Protein AF-A0ABD5LRW8-F1 (afdb_monomer)

Mean predicted aligned error: 9.22 Å

Structure (mmCIF, N/CA/C/O backbone):
data_AF-A0ABD5LRW8-F1
#
_entry.id   AF-A0ABD5LRW8-F1
#
loop_
_atom_site.group_PDB
_atom_site.id
_atom_site.type_symbol
_atom_site.label_atom_id
_atom_site.label_alt_id
_atom_site.label_comp_id
_atom_site.label_asym_id
_atom_site.label_entity_id
_atom_site.label_seq_id
_atom_site.pdbx_PDB_ins_code
_atom_site.Cartn_x
_atom_site.Cartn_y
_atom_site.Cartn_z
_atom_site.occupancy
_atom_site.B_iso_or_equiv
_atom_site.auth_seq_id
_atom_site.auth_comp_id
_atom_site.auth_asym_id
_atom_site.auth_atom_id
_atom_site.pdbx_PDB_model_num
ATOM 1 N N . MET A 1 1 ? -17.345 10.541 27.794 1.00 50.41 1 MET A N 1
ATOM 2 C CA . MET A 1 1 ? -17.229 9.800 26.520 1.00 50.41 1 MET A CA 1
ATOM 3 C C . MET A 1 1 ? -16.610 8.455 26.843 1.00 50.41 1 MET A C 1
ATOM 5 O O . MET A 1 1 ? -15.686 8.443 27.643 1.00 50.41 1 MET A O 1
ATOM 9 N N . HIS A 1 2 ? -17.136 7.352 26.311 1.00 58.62 2 HIS A N 1
ATOM 10 C CA . HIS A 1 2 ? -16.422 6.074 26.355 1.00 58.62 2 HIS A CA 1
ATOM 11 C C . HIS A 1 2 ? -15.500 6.040 25.140 1.00 58.62 2 HIS A C 1
ATOM 13 O O . HIS A 1 2 ? -15.990 6.087 24.015 1.00 58.62 2 HIS A O 1
ATOM 19 N N . GLN A 1 3 ? -14.193 6.032 25.383 1.00 75.50 3 GLN A N 1
ATOM 20 C CA . GLN A 1 3 ? -13.195 5.827 24.342 1.00 75.50 3 GLN A CA 1
ATOM 21 C C . GLN A 1 3 ? -13.248 4.350 23.951 1.00 75.50 3 GLN A C 1
ATOM 23 O O . GLN A 1 3 ? -13.091 3.479 24.810 1.00 75.50 3 GLN A O 1
ATOM 28 N N . LYS A 1 4 ? -13.562 4.063 22.685 1.00 82.38 4 LYS A N 1
ATOM 29 C CA . LYS A 1 4 ? -13.498 2.693 22.173 1.00 82.38 4 LYS A CA 1
ATOM 30 C C . LYS A 1 4 ? -12.027 2.369 21.925 1.00 82.38 4 LYS A C 1
ATOM 32 O O . LYS A 1 4 ? -11.347 3.133 21.251 1.00 82.38 4 LYS A O 1
ATOM 37 N N . ILE A 1 5 ? -11.561 1.250 22.468 1.00 86.06 5 ILE A N 1
ATOM 38 C CA . ILE A 1 5 ? -10.240 0.700 22.156 1.00 86.06 5 ILE A CA 1
ATOM 39 C C . ILE A 1 5 ? -10.443 -0.248 20.981 1.00 86.06 5 ILE A C 1
ATOM 41 O O . ILE A 1 5 ? -11.171 -1.236 21.104 1.00 86.06 5 ILE A O 1
ATOM 45 N N . PHE A 1 6 ? -9.879 0.109 19.834 1.00 89.25 6 PHE A N 1
ATOM 46 C CA . PHE A 1 6 ? -9.928 -0.712 18.633 1.00 89.25 6 PHE A CA 1
ATOM 47 C C . PHE A 1 6 ? -8.799 -1.737 18.628 1.00 89.25 6 PHE A C 1
ATOM 49 O O . PHE A 1 6 ? -7.743 -1.527 19.214 1.00 89.25 6 PHE A O 1
ATOM 56 N N . THR A 1 7 ? -9.029 -2.846 17.937 1.00 90.12 7 THR A N 1
ATOM 57 C CA . THR A 1 7 ? -8.029 -3.896 17.722 1.00 90.12 7 THR A CA 1
ATOM 58 C C . THR A 1 7 ? -8.053 -4.355 16.266 1.00 90.12 7 THR A C 1
ATOM 60 O O . THR A 1 7 ? -8.912 -3.939 15.489 1.00 90.12 7 THR A O 1
ATOM 63 N N . GLU A 1 8 ? -7.154 -5.268 15.893 1.00 89.44 8 GLU A N 1
ATOM 64 C CA . GLU A 1 8 ? -7.174 -5.939 14.584 1.00 89.44 8 GLU A CA 1
ATOM 65 C C . GLU A 1 8 ? -8.559 -6.521 14.234 1.00 89.44 8 GLU A C 1
ATOM 67 O O . GLU A 1 8 ? -8.989 -6.462 13.085 1.00 89.44 8 GLU A O 1
ATOM 72 N N . ALA A 1 9 ? -9.311 -7.008 15.228 1.00 89.75 9 ALA A N 1
ATOM 73 C CA . ALA A 1 9 ? -10.648 -7.567 15.026 1.00 89.75 9 ALA A CA 1
ATOM 74 C C . ALA A 1 9 ? -11.703 -6.535 14.580 1.00 89.75 9 ALA A C 1
ATOM 76 O O . ALA A 1 9 ? -12.789 -6.920 14.146 1.00 89.75 9 ALA A O 1
ATOM 77 N N . ASP A 1 10 ? -11.417 -5.236 14.686 1.00 90.75 10 ASP A N 1
ATOM 78 C CA . ASP A 1 10 ? -12.282 -4.153 14.209 1.00 90.75 10 ASP A CA 1
ATOM 79 C C . ASP A 1 10 ? -11.931 -3.701 12.779 1.00 9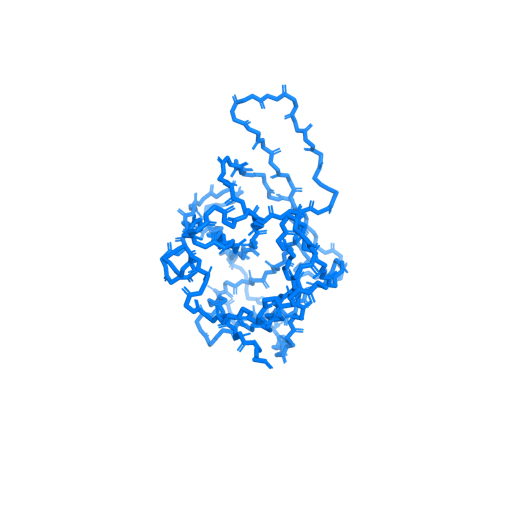0.75 10 ASP A C 1
ATOM 81 O O . ASP A 1 10 ? -12.613 -2.838 12.224 1.00 90.75 10 ASP A O 1
ATOM 85 N N . VAL A 1 11 ? -10.895 -4.273 12.161 1.00 90.94 11 VAL A N 1
ATOM 86 C CA . VAL A 1 11 ? -10.392 -3.900 10.830 1.00 90.94 11 VAL A CA 1
ATOM 87 C C . VAL A 1 11 ? -10.856 -4.903 9.777 1.00 90.94 11 VAL A C 1
ATOM 89 O O . VAL A 1 11 ? -11.052 -6.087 10.054 1.00 90.94 11 VAL A O 1
ATOM 92 N N . ASP A 1 12 ? -11.080 -4.423 8.555 1.00 91.56 12 ASP A N 1
ATOM 93 C CA . ASP A 1 12 ? -11.305 -5.288 7.399 1.00 91.56 12 ASP A CA 1
ATOM 94 C C . ASP A 1 12 ? -9.964 -5.869 6.931 1.00 91.56 12 ASP A C 1
ATOM 96 O O . ASP A 1 12 ? -9.169 -5.194 6.279 1.00 91.56 12 ASP A O 1
ATOM 100 N N . ILE A 1 13 ? -9.678 -7.105 7.338 1.00 90.75 13 ILE A N 1
ATOM 101 C CA . ILE A 1 13 ? -8.384 -7.758 7.091 1.00 90.75 13 ILE A CA 1
ATOM 102 C C . ILE A 1 13 ? -8.293 -8.348 5.680 1.00 90.75 13 ILE A C 1
ATOM 104 O O . ILE A 1 13 ? -7.192 -8.502 5.148 1.00 90.75 13 ILE A O 1
ATOM 108 N N . GLU A 1 14 ? -9.426 -8.666 5.048 1.00 90.75 14 GLU A N 1
ATOM 109 C CA . GLU A 1 14 ? -9.446 -9.349 3.750 1.00 90.75 14 GLU A CA 1
ATOM 110 C C . GLU A 1 14 ? -8.697 -8.555 2.662 1.00 90.75 14 GLU A C 1
ATOM 112 O O . GLU A 1 14 ? -7.762 -9.122 2.087 1.00 90.75 14 GLU A O 1
ATOM 117 N N . PRO A 1 15 ? -8.928 -7.238 2.485 1.00 88.31 15 PRO A N 1
ATOM 118 C CA . PRO A 1 15 ? -8.211 -6.436 1.492 1.00 88.31 15 PRO A CA 1
ATOM 119 C C . PRO A 1 15 ? -6.729 -6.196 1.824 1.00 88.31 15 PRO A C 1
ATOM 121 O O . PRO A 1 15 ? -5.983 -5.671 0.993 1.00 88.31 15 PRO A O 1
ATOM 124 N N . LEU A 1 16 ? -6.291 -6.532 3.043 1.00 89.69 16 LEU A N 1
ATOM 125 C CA . LEU A 1 16 ? -4.892 -6.442 3.468 1.00 89.69 16 LEU A CA 1
ATOM 126 C C . LEU A 1 16 ? -4.136 -7.750 3.197 1.00 89.69 16 LEU A C 1
ATOM 128 O O . LEU A 1 16 ? -2.948 -7.727 2.873 1.00 89.69 16 LEU A O 1
ATOM 132 N N . VAL A 1 17 ? -4.821 -8.891 3.317 1.00 89.62 17 VAL A N 1
ATOM 133 C CA . VAL A 1 17 ? -4.258 -10.229 3.069 1.00 89.62 17 VAL A CA 1
ATOM 134 C C . VAL A 1 17 ? -4.338 -10.604 1.588 1.00 89.62 17 VAL A C 1
ATOM 136 O O . VAL A 1 17 ? -3.386 -11.176 1.050 1.00 89.62 17 VAL A O 1
ATOM 139 N N . ASN A 1 18 ? -5.433 -10.231 0.923 1.00 90.25 18 ASN A N 1
ATOM 140 C CA . ASN A 1 18 ? -5.687 -10.444 -0.499 1.00 90.25 18 ASN A CA 1
ATOM 141 C C . ASN A 1 18 ? -5.816 -9.090 -1.217 1.00 90.25 18 ASN A C 1
ATOM 143 O O . ASN A 1 18 ? -6.903 -8.714 -1.658 1.00 90.25 18 ASN A O 1
ATOM 147 N N . PRO A 1 19 ? -4.720 -8.323 -1.335 1.00 90.38 19 PRO A N 1
ATOM 148 C CA . PRO A 1 19 ? -4.782 -7.014 -1.960 1.00 90.38 19 PRO A CA 1
ATOM 149 C C . PRO A 1 19 ? -5.155 -7.121 -3.438 1.00 90.38 19 PRO A C 1
ATOM 151 O O . PRO A 1 19 ? -4.874 -8.116 -4.116 1.00 90.38 19 PRO A O 1
ATOM 154 N N . ARG A 1 20 ? -5.722 -6.043 -3.971 1.00 90.06 20 ARG A N 1
ATOM 155 C CA . ARG A 1 20 ? -6.041 -5.942 -5.392 1.00 90.06 20 ARG A CA 1
ATOM 156 C C . ARG A 1 20 ? -4.757 -5.782 -6.202 1.00 90.06 20 ARG A C 1
ATOM 158 O O . ARG A 1 20 ? -3.944 -4.907 -5.916 1.00 90.06 20 ARG A O 1
ATOM 165 N N . ILE A 1 21 ? -4.598 -6.607 -7.234 1.00 88.62 21 ILE A N 1
ATOM 166 C CA . ILE A 1 21 ? -3.408 -6.632 -8.090 1.00 88.62 21 ILE A CA 1
ATOM 167 C C . ILE A 1 21 ? -3.793 -6.202 -9.503 1.00 88.62 21 ILE A C 1
ATOM 169 O O . ILE A 1 21 ? -4.661 -6.807 -10.129 1.00 88.62 21 ILE A O 1
ATOM 173 N N . GLU A 1 22 ? -3.111 -5.186 -10.017 1.00 88.44 22 GLU A N 1
ATOM 174 C CA . GLU A 1 22 ? -3.224 -4.710 -11.393 1.00 88.44 22 GLU A CA 1
ATOM 175 C C . GLU A 1 22 ? -1.880 -4.902 -12.091 1.00 88.44 22 GLU A C 1
ATOM 177 O O . GLU A 1 22 ? -0.833 -4.575 -11.537 1.00 88.44 22 GLU A O 1
ATOM 182 N N . LYS A 1 23 ? -1.904 -5.490 -13.287 1.00 85.69 23 LYS A N 1
ATOM 183 C CA . LYS A 1 23 ? -0.707 -5.784 -14.084 1.00 85.69 23 LYS A CA 1
ATOM 184 C C . LYS A 1 23 ? -0.630 -4.849 -15.279 1.00 85.69 23 LYS A C 1
ATOM 186 O O . LYS A 1 23 ? -1.665 -4.364 -15.729 1.00 85.69 23 LYS A O 1
ATOM 191 N N . ASP A 1 24 ? 0.582 -4.651 -15.787 1.00 78.19 24 ASP A N 1
ATOM 192 C CA . ASP A 1 24 ? 0.871 -3.867 -16.988 1.00 78.19 24 ASP A CA 1
ATOM 193 C C . ASP A 1 24 ? 0.312 -2.432 -16.900 1.00 78.19 24 ASP A C 1
ATOM 195 O O . ASP A 1 24 ? -0.233 -1.901 -17.865 1.00 78.19 24 ASP A O 1
ATOM 199 N N . VAL A 1 25 ? 0.393 -1.822 -15.707 1.00 74.75 25 VAL A N 1
ATOM 200 C CA . VAL A 1 25 ? -0.284 -0.545 -15.408 1.00 74.75 25 VAL A CA 1
ATOM 201 C C . VAL A 1 25 ? 0.351 0.640 -16.134 1.00 74.75 25 VAL A C 1
ATOM 203 O O . VAL A 1 25 ? -0.378 1.499 -16.617 1.00 74.75 25 VAL A O 1
ATOM 206 N N . GLU A 1 26 ? 1.682 0.681 -16.228 1.00 74.94 26 GLU A N 1
ATOM 207 C CA . GLU A 1 26 ? 2.408 1.734 -16.958 1.00 74.94 26 GLU A CA 1
ATOM 208 C C . GLU A 1 26 ? 3.331 1.129 -18.021 1.00 74.94 26 GLU A C 1
ATOM 210 O O . GLU A 1 26 ? 3.301 1.530 -19.184 1.00 74.94 26 GLU A O 1
ATOM 215 N N . THR A 1 27 ? 4.121 0.115 -17.658 1.00 68.25 27 THR A N 1
ATOM 216 C CA . THR A 1 27 ? 4.920 -0.665 -18.606 1.00 68.25 27 THR A CA 1
ATOM 217 C C . THR A 1 27 ? 4.656 -2.164 -18.472 1.00 68.25 27 THR A C 1
ATOM 219 O O . THR A 1 27 ? 4.105 -2.638 -17.476 1.00 68.25 27 THR A O 1
ATOM 222 N N . SER A 1 28 ? 4.985 -2.921 -19.524 1.00 71.81 28 SER A N 1
ATOM 223 C CA . SER A 1 28 ? 4.756 -4.368 -19.549 1.00 71.81 28 SER A CA 1
ATOM 224 C C . SER A 1 28 ? 5.612 -5.069 -18.492 1.00 71.81 28 SER A C 1
ATOM 226 O O . SER A 1 28 ? 6.812 -4.821 -18.419 1.00 71.81 28 SER A O 1
ATOM 228 N N . GLY A 1 29 ? 4.990 -5.944 -17.701 1.00 72.12 29 GLY A N 1
ATOM 229 C CA . GLY A 1 29 ? 5.617 -6.634 -16.569 1.00 72.12 29 GLY A CA 1
ATOM 230 C C . GLY A 1 29 ? 5.435 -5.921 -15.225 1.00 72.12 29 GLY A C 1
ATOM 231 O O . GLY A 1 29 ? 5.686 -6.515 -14.173 1.00 72.12 29 GLY A O 1
ATOM 232 N N . ASP A 1 30 ? 4.934 -4.684 -15.223 1.00 77.75 30 ASP A N 1
ATOM 233 C CA . ASP A 1 30 ? 4.711 -3.950 -13.983 1.00 77.75 30 ASP A CA 1
ATOM 234 C C . ASP A 1 30 ? 3.495 -4.463 -13.214 1.00 77.75 30 ASP A C 1
ATOM 236 O O . ASP A 1 30 ? 2.509 -4.936 -13.782 1.00 77.75 30 ASP A O 1
ATOM 240 N N . VAL A 1 31 ? 3.539 -4.320 -11.892 1.00 83.75 31 VAL A N 1
ATOM 241 C CA . VAL A 1 31 ? 2.482 -4.760 -10.985 1.00 83.75 31 VAL A CA 1
ATOM 242 C C . VAL A 1 31 ? 2.192 -3.675 -9.958 1.00 83.75 31 VAL A C 1
ATOM 244 O O . VAL A 1 31 ? 3.037 -3.351 -9.130 1.00 83.75 31 VAL A O 1
ATOM 247 N N . LEU A 1 32 ? 0.972 -3.151 -9.951 1.00 85.56 32 LEU A N 1
ATOM 248 C CA . LEU A 1 32 ? 0.447 -2.317 -8.877 1.00 85.56 32 LEU A CA 1
ATOM 249 C C . LEU A 1 32 ? -0.360 -3.185 -7.911 1.00 85.56 32 LEU A C 1
ATOM 251 O O . LEU A 1 32 ? -1.323 -3.838 -8.302 1.00 85.56 32 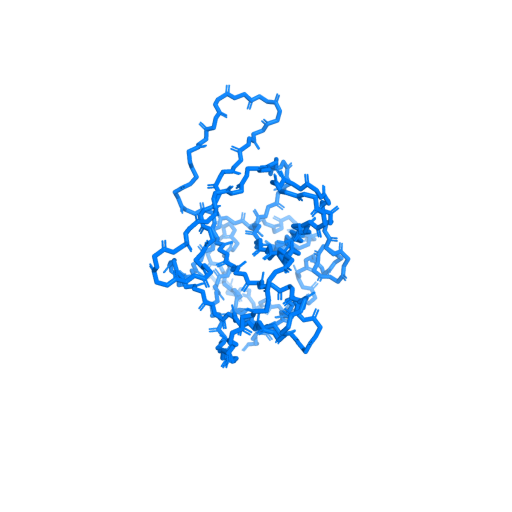LEU A O 1
ATOM 255 N N . THR A 1 33 ? 0.007 -3.165 -6.635 1.00 87.19 33 THR A N 1
ATOM 256 C CA . THR A 1 33 ? -0.745 -3.819 -5.560 1.00 87.19 33 THR A CA 1
ATOM 257 C C . THR A 1 33 ? -1.400 -2.758 -4.681 1.00 87.19 33 THR A C 1
ATOM 259 O O . THR A 1 33 ? -0.726 -1.828 -4.241 1.00 87.19 33 THR A O 1
ATOM 262 N N . LYS A 1 34 ? -2.703 -2.884 -4.429 1.00 87.94 34 LYS A N 1
ATOM 263 C CA . LYS A 1 34 ? -3.516 -1.934 -3.660 1.00 87.94 34 LYS A CA 1
ATOM 264 C C . LYS A 1 34 ? -4.082 -2.609 -2.416 1.00 87.94 34 LYS A C 1
ATOM 266 O O . LYS A 1 34 ? -4.783 -3.613 -2.532 1.00 87.94 34 LYS A O 1
ATOM 271 N N . TYR A 1 35 ? -3.777 -2.046 -1.252 1.00 89.06 35 TYR A N 1
ATOM 272 C CA . TYR A 1 35 ? -4.250 -2.506 0.053 1.00 89.06 35 TYR A CA 1
ATOM 273 C C . TYR A 1 35 ? -5.245 -1.493 0.606 1.00 89.06 35 TYR A C 1
ATOM 275 O O . TYR A 1 35 ? -4.954 -0.297 0.607 1.00 89.06 35 TYR A O 1
ATOM 283 N N . TYR A 1 36 ? -6.387 -1.959 1.101 1.00 88.75 36 TYR A N 1
ATOM 284 C CA . TYR A 1 36 ? -7.439 -1.086 1.617 1.00 88.75 36 TYR A CA 1
ATOM 285 C C . TYR A 1 36 ? -7.566 -1.221 3.126 1.00 88.75 36 TYR A C 1
ATOM 287 O O . TYR A 1 36 ? -8.057 -2.224 3.634 1.00 88.75 36 TYR A O 1
ATOM 295 N N . LEU A 1 37 ? -7.124 -0.192 3.847 1.00 88.75 37 LEU A N 1
ATOM 296 C CA . LEU A 1 37 ? -7.232 -0.125 5.297 1.00 88.75 37 LEU A CA 1
ATOM 297 C C . LEU A 1 37 ? -8.516 0.605 5.692 1.00 88.75 37 LEU A C 1
ATOM 299 O O . LEU A 1 37 ? -8.693 1.792 5.401 1.00 88.75 37 LEU A O 1
ATOM 303 N N . ARG A 1 38 ? -9.403 -0.108 6.386 1.00 90.56 38 ARG A N 1
ATOM 304 C CA . ARG A 1 38 ? -10.655 0.427 6.929 1.00 90.56 38 ARG A CA 1
ATOM 305 C C . ARG A 1 38 ? -11.133 -0.379 8.126 1.00 90.56 38 ARG A C 1
ATOM 307 O O . ARG A 1 38 ? -10.777 -1.545 8.276 1.00 90.56 38 ARG A O 1
ATOM 314 N N . PHE A 1 39 ? -12.000 0.214 8.936 1.00 90.75 39 PHE A N 1
ATOM 315 C CA . PHE A 1 39 ? -12.772 -0.559 9.905 1.00 90.75 39 PHE A CA 1
ATOM 316 C C . PHE A 1 39 ? -13.729 -1.508 9.170 1.00 90.75 39 PHE A C 1
ATOM 318 O O . PHE A 1 39 ? -14.275 -1.151 8.127 1.00 90.75 39 PHE A O 1
ATOM 325 N N . ASN A 1 40 ? -13.976 -2.696 9.722 1.00 87.69 40 ASN A N 1
ATOM 326 C CA . ASN A 1 40 ? -14.788 -3.752 9.097 1.00 87.69 40 ASN A CA 1
ATOM 327 C C . ASN A 1 40 ? -16.297 -3.460 9.024 1.00 87.69 40 ASN A C 1
ATOM 329 O O . ASN A 1 40 ? -17.090 -4.359 8.755 1.00 87.69 40 ASN A O 1
ATOM 333 N N . GLY A 1 41 ? -16.724 -2.221 9.289 1.00 76.19 41 GLY A N 1
ATOM 334 C CA . GLY A 1 41 ? -18.125 -1.800 9.240 1.00 76.19 41 GLY A CA 1
ATOM 335 C C . GLY A 1 41 ? -19.025 -2.441 10.303 1.00 76.19 41 GLY A C 1
ATOM 336 O O . GLY A 1 41 ? -20.172 -2.009 10.476 1.00 76.19 41 GLY A O 1
ATOM 337 N N . ASN A 1 42 ? -18.526 -3.425 11.062 1.00 70.75 42 ASN A N 1
ATOM 338 C CA . ASN A 1 42 ? -19.263 -4.031 12.159 1.00 70.75 42 ASN A CA 1
ATOM 339 C C . ASN A 1 42 ? -19.578 -2.940 13.189 1.00 70.75 42 ASN A C 1
ATOM 341 O O . ASN A 1 42 ? -18.758 -2.076 13.494 1.00 70.75 42 ASN A O 1
ATOM 345 N N . ASN A 1 43 ? -20.810 -2.940 13.701 1.00 65.94 43 ASN A N 1
ATOM 346 C CA . ASN A 1 43 ? -21.322 -1.913 14.619 1.00 65.94 43 ASN A CA 1
ATOM 347 C C . ASN A 1 43 ? -21.402 -0.486 14.041 1.00 65.94 43 ASN A C 1
ATOM 349 O O . ASN A 1 43 ? -21.441 0.477 14.807 1.00 65.94 43 ASN A O 1
ATOM 353 N N . ARG A 1 44 ? -21.501 -0.335 12.710 1.00 74.25 44 ARG A N 1
ATOM 354 C CA . ARG A 1 44 ? -21.612 0.971 12.026 1.00 74.25 44 ARG A CA 1
ATOM 355 C C . ARG A 1 44 ? -20.378 1.864 12.218 1.00 74.25 44 ARG A C 1
ATOM 357 O O . ARG A 1 44 ? -20.495 3.086 12.135 1.00 74.25 44 ARG A O 1
ATOM 364 N N . THR A 1 45 ? -19.211 1.289 12.502 1.00 83.06 45 THR A N 1
ATOM 365 C CA . THR A 1 45 ? -17.948 2.036 12.535 1.00 83.06 45 THR A CA 1
ATOM 366 C C . THR A 1 45 ? -17.550 2.417 11.108 1.00 83.06 45 THR A C 1
ATOM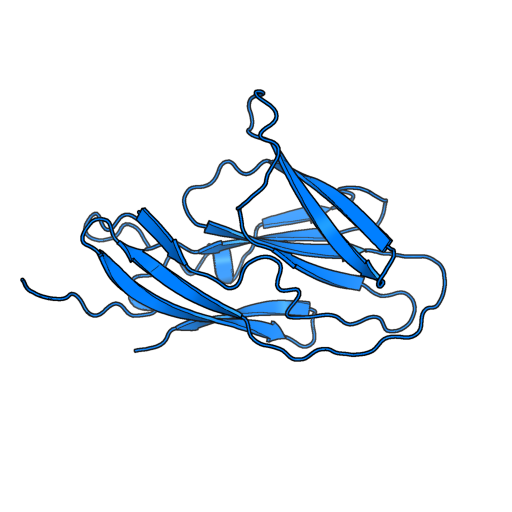 368 O O . THR A 1 45 ? -17.497 1.563 10.227 1.00 83.06 45 THR A O 1
ATOM 371 N N . ILE A 1 46 ? -17.298 3.705 10.878 1.00 84.44 46 ILE A N 1
ATOM 372 C CA . ILE A 1 46 ? -16.936 4.277 9.579 1.00 84.44 46 ILE A CA 1
ATOM 373 C C . ILE A 1 46 ? -15.546 4.884 9.717 1.00 84.44 46 ILE A C 1
ATOM 375 O O . ILE A 1 46 ? -15.327 5.726 10.587 1.00 84.44 46 ILE A O 1
ATOM 379 N N . THR A 1 47 ? -14.620 4.502 8.840 1.00 84.25 47 THR A N 1
ATOM 380 C CA . THR A 1 47 ? -13.326 5.184 8.731 1.00 84.25 47 THR A CA 1
ATOM 381 C C . THR A 1 47 ? -13.554 6.607 8.228 1.00 84.25 47 THR A C 1
ATOM 383 O O . THR A 1 47 ? -14.019 6.811 7.109 1.00 84.25 47 THR A O 1
ATOM 386 N N . LYS A 1 48 ? -13.253 7.598 9.068 1.00 83.50 48 LYS A N 1
ATOM 387 C CA . LYS A 1 48 ? -13.456 9.020 8.768 1.00 83.50 48 LYS A CA 1
ATOM 388 C C . LYS A 1 48 ? -12.218 9.664 8.162 1.00 83.50 48 LYS A C 1
ATOM 390 O O . LYS A 1 48 ? -12.328 10.455 7.229 1.00 83.50 48 LYS A O 1
ATOM 395 N N . SER A 1 49 ? -11.053 9.368 8.725 1.00 79.69 49 SER A N 1
ATOM 396 C CA . SER A 1 49 ? -9.778 9.947 8.309 1.00 79.69 49 SER A CA 1
ATOM 397 C C . SER A 1 49 ? -8.621 9.044 8.703 1.00 79.69 49 SER A C 1
ATOM 399 O O . SER A 1 49 ? -8.766 8.183 9.570 1.00 79.69 49 SER A O 1
ATOM 401 N N . VAL A 1 50 ? -7.469 9.266 8.074 1.00 78.81 50 VAL A N 1
ATOM 402 C CA . VAL A 1 50 ? -6.213 8.606 8.426 1.00 78.8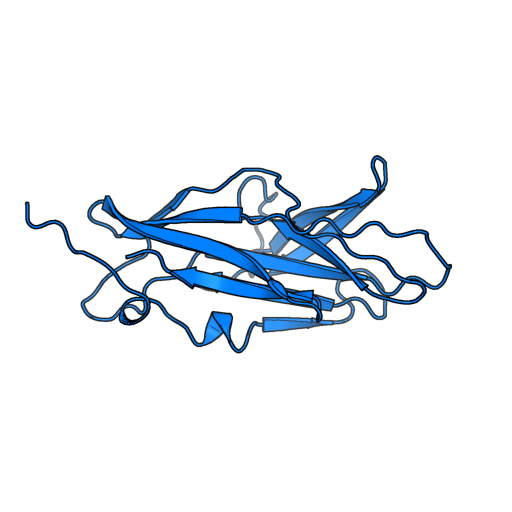1 50 VAL A CA 1
ATOM 403 C C . VAL A 1 50 ? -5.099 9.640 8.444 1.00 78.81 50 VAL A C 1
ATOM 405 O O . VAL A 1 50 ? -5.009 10.472 7.539 1.00 78.81 50 VAL A O 1
ATOM 408 N N . GLU A 1 51 ? -4.267 9.576 9.474 1.00 83.25 51 GLU A N 1
ATOM 409 C CA . GLU A 1 51 ? -3.028 10.337 9.593 1.00 83.25 51 GLU A CA 1
ATOM 410 C C . GLU A 1 51 ? -1.843 9.423 9.295 1.00 83.25 51 GLU A C 1
ATOM 412 O O . GLU A 1 51 ? -1.807 8.280 9.740 1.00 83.25 51 GLU A O 1
ATOM 417 N N . TYR A 1 52 ? -0.882 9.903 8.512 1.00 75.31 52 TYR A N 1
ATOM 418 C CA . TYR A 1 52 ? 0.295 9.138 8.114 1.00 75.31 52 TYR A CA 1
ATOM 419 C C . TYR A 1 52 ? 1.421 10.077 7.669 1.00 75.31 52 TYR A C 1
ATOM 421 O O . TYR A 1 52 ? 1.181 11.241 7.345 1.00 75.31 52 TYR A O 1
ATOM 429 N N . GLU A 1 53 ? 2.651 9.568 7.602 1.00 67.94 53 GLU A N 1
ATOM 430 C CA . GLU A 1 53 ? 3.798 10.323 7.082 1.00 67.94 53 GLU A CA 1
ATOM 431 C C . GLU A 1 53 ? 3.646 10.607 5.573 1.00 67.94 53 GLU A C 1
ATOM 433 O O . GLU A 1 53 ? 3.648 9.696 4.743 1.00 67.94 53 GLU A O 1
ATOM 438 N N . GLU A 1 54 ? 3.496 11.881 5.198 1.00 58.91 54 GLU A N 1
ATOM 439 C CA . GLU A 1 54 ? 3.328 12.288 3.797 1.00 58.91 54 GLU A CA 1
ATOM 440 C C . GLU A 1 54 ? 4.621 12.066 2.983 1.00 58.91 54 GLU A C 1
ATOM 442 O O . GLU A 1 54 ? 5.724 12.351 3.445 1.00 58.91 54 GLU A O 1
ATOM 447 N N . ASN A 1 55 ? 4.487 11.585 1.739 1.00 57.12 55 ASN A N 1
ATOM 448 C CA . ASN A 1 55 ? 5.588 11.363 0.780 1.00 57.12 55 ASN A CA 1
ATOM 449 C C . ASN A 1 55 ? 6.707 10.411 1.247 1.00 57.12 55 ASN A C 1
ATOM 451 O O . ASN A 1 55 ? 7.796 10.393 0.667 1.00 57.12 55 ASN A O 1
ATOM 455 N N . LYS A 1 56 ? 6.439 9.578 2.256 1.00 64.19 56 LYS A N 1
ATOM 456 C CA . LYS A 1 56 ? 7.393 8.578 2.729 1.00 64.19 56 LYS A CA 1
ATOM 457 C C . LYS A 1 56 ? 7.433 7.369 1.795 1.00 64.19 56 LYS A C 1
ATOM 459 O O . LYS A 1 56 ? 6.506 6.566 1.752 1.00 64.19 56 LYS A O 1
ATOM 464 N N . SER A 1 57 ? 8.555 7.192 1.103 1.00 66.56 57 SER A N 1
ATOM 465 C CA . SER A 1 57 ? 8.931 5.880 0.569 1.00 66.56 57 SER A CA 1
ATOM 466 C C . SER A 1 57 ? 9.597 5.088 1.691 1.00 66.56 57 SER A C 1
ATOM 468 O O . SER A 1 57 ? 10.753 5.353 2.008 1.00 66.56 57 SER A O 1
ATOM 470 N N . PHE A 1 58 ? 8.862 4.166 2.315 1.00 66.12 58 PHE A N 1
ATOM 471 C CA . PHE A 1 58 ? 9.347 3.425 3.489 1.00 66.12 58 PHE A CA 1
ATOM 472 C C . PHE A 1 58 ? 9.927 2.045 3.152 1.00 66.12 58 PHE A C 1
ATOM 474 O O . PHE A 1 58 ? 10.589 1.429 3.977 1.00 66.12 58 PHE A O 1
ATOM 481 N N . 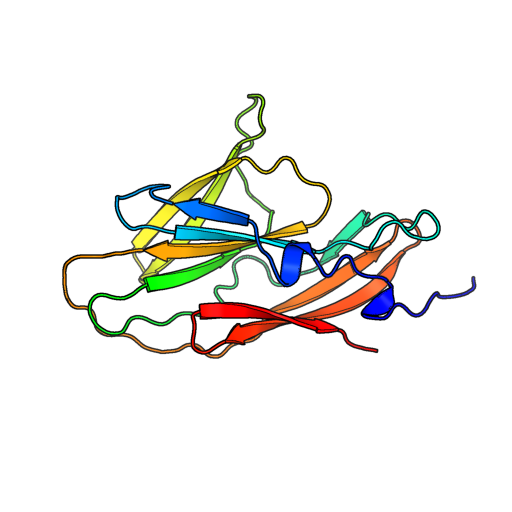HIS A 1 59 ? 9.747 1.570 1.924 1.00 66.56 59 HIS A N 1
ATOM 482 C CA . HIS A 1 59 ? 10.428 0.378 1.435 1.00 66.56 59 HIS A CA 1
ATOM 483 C C . HIS A 1 59 ? 11.001 0.642 0.053 1.00 66.56 59 HIS A C 1
ATOM 485 O O . HIS A 1 59 ? 10.388 1.340 -0.747 1.00 66.56 59 HIS A O 1
ATOM 491 N N . TYR A 1 60 ? 12.194 0.119 -0.207 1.00 65.06 60 TYR A N 1
ATOM 492 C CA . TYR A 1 60 ? 12.849 0.168 -1.513 1.00 65.06 60 TYR A CA 1
ATOM 493 C C . TYR A 1 60 ? 13.792 -1.029 -1.601 1.00 65.06 60 TYR A C 1
ATOM 495 O O . TYR A 1 60 ? 14.579 -1.219 -0.681 1.00 65.06 60 TYR A O 1
ATOM 503 N N . PHE A 1 61 ? 13.721 -1.828 -2.666 1.00 62.53 61 PHE A N 1
ATOM 504 C CA . PHE A 1 61 ? 14.615 -2.959 -2.953 1.00 62.53 61 PHE A CA 1
ATOM 505 C C . PHE A 1 61 ? 14.776 -3.093 -4.478 1.00 62.53 61 PHE A C 1
ATOM 507 O O . PHE A 1 61 ? 13.843 -2.793 -5.210 1.00 62.53 61 PHE A O 1
ATOM 514 N N . GLN A 1 62 ? 15.947 -3.499 -4.982 1.00 58.69 62 GLN A N 1
ATOM 515 C CA . GLN A 1 62 ? 16.265 -3.481 -6.432 1.00 58.69 62 GLN A CA 1
ATOM 516 C C . GLN A 1 62 ? 17.441 -4.424 -6.802 1.00 58.69 62 GLN A C 1
ATOM 518 O O . GLN A 1 62 ? 18.560 -3.987 -7.073 1.00 58.69 62 GLN A O 1
ATOM 523 N N . LYS A 1 63 ? 17.247 -5.742 -6.800 1.00 49.34 63 LYS A N 1
ATOM 524 C CA . LYS A 1 63 ? 18.339 -6.690 -7.093 1.00 49.34 63 LYS A CA 1
ATOM 525 C C . LYS A 1 63 ? 18.204 -7.251 -8.511 1.00 49.34 63 LYS A C 1
ATOM 527 O O . LYS A 1 63 ? 17.381 -8.128 -8.736 1.00 49.34 63 LYS A O 1
ATOM 532 N N . GLY A 1 64 ? 19.037 -6.813 -9.461 1.00 52.28 64 GLY A N 1
ATOM 533 C CA . GLY A 1 64 ? 18.975 -7.328 -10.842 1.00 52.28 64 GLY A CA 1
ATOM 534 C C . GLY A 1 64 ? 17.607 -7.083 -11.505 1.00 52.28 64 GLY A C 1
ATOM 535 O O . GLY A 1 64 ? 17.014 -6.036 -11.274 1.00 52.28 64 GLY A O 1
ATOM 536 N N . HIS A 1 65 ? 17.112 -8.028 -12.316 1.00 42.06 65 HIS A N 1
ATOM 537 C CA . HIS A 1 65 ? 15.826 -7.976 -13.046 1.00 42.06 65 HIS A CA 1
ATOM 538 C C . HIS A 1 65 ? 14.559 -7.998 -12.154 1.00 42.06 65 HIS A C 1
ATOM 540 O O . HIS A 1 65 ? 13.579 -8.640 -12.512 1.00 42.06 65 HIS A O 1
ATOM 546 N N . TYR A 1 66 ? 14.546 -7.355 -10.983 1.00 46.03 66 TYR A N 1
ATOM 547 C CA . TYR A 1 66 ? 13.421 -7.466 -10.050 1.00 46.03 66 TYR A CA 1
ATOM 548 C C . TYR A 1 66 ? 13.024 -6.142 -9.382 1.00 46.03 66 TYR A C 1
ATOM 550 O O . TYR A 1 66 ? 13.792 -5.552 -8.621 1.00 46.03 66 TYR A O 1
ATOM 558 N N . GLN A 1 67 ? 11.781 -5.755 -9.685 1.00 45.66 67 GLN A N 1
ATOM 559 C CA . GLN A 1 67 ? 10.718 -5.264 -8.802 1.00 45.66 67 GLN A CA 1
ATOM 560 C C . GLN A 1 67 ? 11.124 -4.248 -7.738 1.00 45.66 67 GLN A C 1
ATOM 562 O O . GLN A 1 67 ? 11.475 -4.591 -6.608 1.00 45.66 67 GLN A O 1
ATOM 567 N N . ILE A 1 68 ? 10.990 -2.977 -8.103 1.00 47.12 68 ILE A N 1
ATOM 568 C CA . ILE A 1 68 ? 11.140 -1.865 -7.173 1.00 47.12 68 ILE A CA 1
ATOM 569 C C . ILE A 1 68 ? 9.781 -1.504 -6.615 1.00 47.12 68 ILE A C 1
ATOM 571 O O . ILE A 1 68 ? 8.904 -1.253 -7.420 1.00 47.12 68 ILE A O 1
ATOM 575 N N . ILE A 1 69 ? 9.631 -1.432 -5.292 1.00 52.22 69 ILE A N 1
ATOM 576 C CA . ILE A 1 69 ? 8.383 -1.030 -4.643 1.00 52.22 69 ILE A CA 1
ATOM 577 C C . ILE A 1 69 ? 8.523 0.335 -4.025 1.00 52.22 69 ILE A C 1
ATOM 579 O O . ILE A 1 69 ? 9.466 0.590 -3.290 1.00 52.22 69 ILE A O 1
ATOM 583 N N . SER A 1 70 ? 7.583 1.209 -4.345 1.00 48.81 70 SER A N 1
ATOM 584 C CA . SER A 1 70 ? 7.395 2.473 -3.658 1.00 48.81 70 SER A CA 1
ATOM 585 C C . SER A 1 70 ? 5.931 2.554 -3.246 1.00 48.81 70 SER A C 1
ATOM 587 O O . SER A 1 70 ? 5.054 1.943 -3.867 1.00 48.81 70 SER A O 1
ATOM 589 N N . THR A 1 71 ? 5.695 3.236 -2.134 1.00 50.56 71 THR A N 1
ATOM 590 C CA . THR A 1 71 ? 4.414 3.264 -1.442 1.00 50.56 71 THR A CA 1
ATOM 591 C C . THR A 1 71 ? 3.978 4.684 -1.194 1.00 50.56 71 THR A C 1
ATOM 593 O O . THR A 1 71 ? 4.786 5.531 -0.818 1.00 50.56 71 THR A O 1
ATOM 596 N N . SER A 1 72 ? 2.693 4.951 -1.377 1.00 46.75 72 SER A N 1
ATOM 597 C CA . SER A 1 72 ? 2.127 6.238 -1.013 1.00 46.75 72 SER A CA 1
ATOM 598 C C . SER A 1 72 ? 0.657 6.135 -0.673 1.00 46.75 72 SER A C 1
ATOM 600 O O . SER A 1 72 ? -0.031 5.189 -1.045 1.00 46.75 72 SER A O 1
ATOM 602 N N . THR A 1 73 ? 0.216 7.186 -0.005 1.00 44.91 73 THR A N 1
ATOM 603 C CA . THR A 1 73 ? -1.115 7.453 0.494 1.00 44.91 73 THR A CA 1
ATOM 604 C C . THR A 1 73 ? -1.764 8.665 -0.199 1.00 44.91 73 THR A C 1
ATOM 606 O O . THR A 1 73 ? -1.090 9.488 -0.831 1.00 44.91 73 THR A O 1
ATOM 609 N N . ASP A 1 74 ? -3.093 8.736 -0.096 1.00 43.28 74 ASP A N 1
ATOM 610 C CA . ASP A 1 74 ? -4.034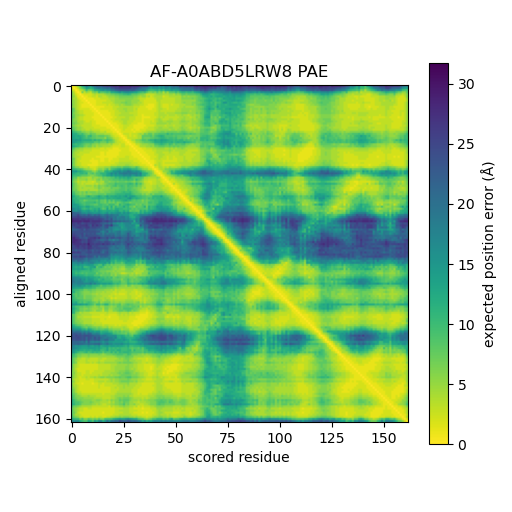 9.495 -0.936 1.00 43.28 74 ASP A CA 1
ATOM 611 C C . ASP A 1 74 ? -4.099 11.031 -0.728 1.00 43.28 74 ASP A C 1
ATOM 613 O O . ASP A 1 74 ? -5.182 11.624 -0.756 1.00 43.28 74 ASP A O 1
ATOM 617 N N . LYS A 1 75 ? -2.972 11.732 -0.559 1.00 38.34 75 LYS A N 1
ATOM 618 C CA . LYS A 1 75 ? -2.947 13.207 -0.655 1.00 38.34 75 LYS A CA 1
ATOM 619 C C . LYS A 1 75 ? -2.093 13.656 -1.838 1.00 38.34 75 LYS A C 1
ATOM 621 O O . LYS A 1 75 ? -0.963 13.214 -1.999 1.00 38.34 75 LYS A O 1
ATOM 626 N N . TYR A 1 76 ? -2.665 14.550 -2.650 1.00 39.31 76 TYR A N 1
ATOM 627 C CA . TYR A 1 76 ? -2.171 15.046 -3.951 1.00 39.31 76 TYR A CA 1
ATOM 628 C C . TYR A 1 76 ? -2.375 14.136 -5.156 1.00 39.31 76 TYR A C 1
ATOM 630 O O . TYR A 1 76 ? -1.583 14.131 -6.096 1.00 39.31 76 TYR A O 1
ATOM 638 N N . ILE A 1 77 ? -3.507 13.448 -5.202 1.00 43.44 77 ILE A N 1
ATOM 639 C CA . ILE A 1 77 ? -3.968 12.913 -6.471 1.00 43.44 77 ILE A CA 1
ATOM 640 C C . ILE A 1 77 ? -4.631 14.046 -7.266 1.00 43.44 77 ILE A C 1
ATOM 642 O O . ILE A 1 77 ? -5.613 14.648 -6.823 1.00 43.44 77 ILE A O 1
ATOM 646 N N . LYS A 1 78 ? -4.130 14.306 -8.481 1.00 43.03 78 LYS A N 1
ATOM 647 C CA . LYS A 1 78 ? -4.931 14.955 -9.528 1.00 43.03 78 LYS A CA 1
ATOM 648 C C . LYS A 1 78 ? -6.147 14.067 -9.777 1.00 43.03 78 LYS A C 1
ATOM 650 O O . LYS A 1 78 ? -6.069 13.111 -10.539 1.00 43.03 78 LYS A O 1
ATOM 655 N N . LYS A 1 79 ? -7.269 14.368 -9.121 1.00 43.72 79 LYS A N 1
ATOM 656 C CA . LYS A 1 79 ? -8.549 13.734 -9.427 1.00 43.72 79 LYS A CA 1
ATOM 657 C C . LYS A 1 79 ? -8.876 14.071 -10.877 1.00 43.72 79 LYS A C 1
ATOM 659 O O . LYS A 1 79 ? -9.241 15.208 -11.176 1.00 43.72 79 LYS A O 1
ATOM 664 N N . ILE A 1 80 ? -8.735 13.105 -11.778 1.00 49.06 80 ILE A N 1
ATOM 665 C CA . ILE A 1 80 ? -9.313 13.241 -13.112 1.00 49.06 80 ILE A CA 1
ATOM 666 C C . ILE A 1 80 ? -10.832 13.199 -12.886 1.00 49.06 80 ILE A C 1
ATOM 668 O O . ILE A 1 80 ? -11.316 12.242 -12.275 1.00 49.06 80 ILE A O 1
ATOM 672 N N . PRO A 1 81 ? -11.608 14.221 -13.292 1.00 50.62 81 PRO A N 1
ATOM 673 C CA . PRO A 1 81 ? -13.045 14.307 -13.023 1.00 50.62 81 PRO A CA 1
ATOM 674 C C . PRO A 1 81 ? -13.854 13.361 -13.931 1.00 50.62 81 PRO A C 1
ATOM 676 O O . PRO A 1 81 ? -14.881 13.735 -14.487 1.00 50.62 81 PRO A O 1
ATOM 679 N N . LEU A 1 82 ? -13.379 12.129 -14.102 1.00 52.28 82 LEU A N 1
ATOM 680 C CA . LEU A 1 82 ? -14.042 11.044 -14.809 1.00 52.28 82 LEU A CA 1
ATOM 681 C C . LEU A 1 82 ? -14.474 9.978 -13.790 1.00 52.28 82 LEU A C 1
ATOM 683 O O . LEU A 1 82 ? -13.982 9.944 -12.657 1.00 52.28 82 LEU A O 1
ATOM 687 N N . LYS A 1 83 ? -15.456 9.160 -14.179 1.00 48.16 83 LYS A N 1
ATOM 688 C CA . LYS A 1 83 ? -15.839 7.936 -13.466 1.00 48.16 83 LYS A CA 1
ATOM 689 C C . LYS A 1 83 ? -15.363 6.729 -14.290 1.00 48.16 83 LYS A C 1
ATOM 691 O O . LYS A 1 83 ? -15.666 6.714 -15.486 1.00 48.16 83 LYS A O 1
ATOM 696 N N . PRO A 1 84 ? -14.672 5.740 -13.693 1.00 55.28 84 PRO A N 1
ATOM 697 C CA . PRO A 1 84 ? -14.245 5.673 -12.286 1.00 55.28 84 PRO A CA 1
ATOM 698 C C . PRO A 1 84 ? -13.229 6.762 -11.919 1.00 55.28 84 PRO A C 1
ATOM 700 O O . PRO A 1 84 ? -12.620 7.367 -12.803 1.00 55.28 84 PRO A O 1
ATOM 703 N N . HIS A 1 85 ? -13.101 7.069 -10.626 1.00 55.31 85 HIS A N 1
ATOM 704 C CA . HIS A 1 85 ? -12.153 8.091 -10.189 1.00 55.31 85 HIS A CA 1
ATOM 705 C C . HIS A 1 85 ? -10.735 7.534 -10.320 1.00 55.31 85 HIS A C 1
ATOM 707 O O . HIS A 1 85 ? -10.375 6.562 -9.661 1.00 55.31 85 HIS A O 1
ATOM 713 N N . TYR A 1 86 ? -9.940 8.147 -11.194 1.00 61.72 86 TYR A N 1
ATOM 714 C CA . TYR A 1 86 ? -8.543 7.784 -11.397 1.00 61.72 86 TYR A CA 1
ATOM 715 C C . TYR A 1 86 ? -7.638 8.624 -10.516 1.00 61.72 86 TYR A C 1
ATOM 717 O O . TYR A 1 86 ? -7.824 9.839 -10.379 1.00 61.72 86 TYR A O 1
ATOM 725 N N . TYR A 1 87 ? -6.644 7.947 -9.956 1.00 67.00 87 TYR A N 1
ATOM 726 C CA . TYR A 1 87 ? -5.676 8.516 -9.055 1.00 67.00 87 TYR A CA 1
ATOM 727 C C . TYR A 1 87 ? -4.278 8.328 -9.631 1.00 67.00 87 TYR A C 1
ATOM 729 O O . TYR A 1 87 ? -3.940 7.225 -10.043 1.00 67.00 87 TYR A O 1
ATOM 737 N N . THR A 1 88 ? -3.485 9.399 -9.711 1.00 67.25 88 THR A N 1
ATOM 738 C CA . THR A 1 88 ? -2.094 9.337 -10.179 1.00 67.25 88 THR A CA 1
ATOM 739 C C . THR A 1 88 ? -1.153 9.501 -8.998 1.00 67.25 88 THR A C 1
ATOM 741 O O . THR A 1 88 ? -1.247 10.505 -8.287 1.00 67.25 88 THR A O 1
ATOM 744 N N . LYS A 1 89 ? -0.229 8.555 -8.816 1.00 72.19 89 LYS A N 1
ATOM 745 C CA . LYS A 1 89 ? 0.850 8.659 -7.836 1.00 72.19 89 LYS A CA 1
ATOM 746 C C . LYS A 1 89 ? 2.213 8.580 -8.503 1.00 72.19 89 LYS A C 1
ATOM 748 O O . LYS A 1 89 ? 2.465 7.693 -9.307 1.00 72.19 89 LYS A O 1
ATOM 753 N N . GLU A 1 90 ? 3.091 9.502 -8.130 1.00 72.56 90 GLU A N 1
ATOM 754 C CA . GLU A 1 90 ? 4.496 9.475 -8.519 1.00 72.56 90 GLU A CA 1
ATOM 755 C C . GLU A 1 90 ? 5.289 8.590 -7.554 1.00 72.56 90 GLU A C 1
ATOM 757 O O . GLU A 1 90 ? 5.325 8.838 -6.345 1.00 72.56 90 GLU A O 1
ATOM 762 N N . PHE A 1 91 ? 5.910 7.546 -8.096 1.00 71.50 91 PHE A N 1
ATOM 763 C CA . PHE A 1 91 ? 6.776 6.636 -7.360 1.00 71.50 91 PHE A CA 1
ATOM 764 C C . PHE A 1 91 ? 8.240 7.012 -7.576 1.00 71.50 91 PHE A C 1
ATOM 766 O O . PHE A 1 91 ? 8.716 7.083 -8.713 1.00 71.50 91 PHE A O 1
ATOM 773 N N . HIS A 1 92 ? 8.953 7.253 -6.475 1.00 68.62 92 HIS A N 1
ATOM 774 C CA . HIS A 1 92 ? 10.380 7.560 -6.492 1.00 68.62 92 HIS A CA 1
ATOM 775 C C . HIS A 1 92 ? 11.188 6.267 -6.544 1.00 68.62 92 HIS A C 1
ATOM 777 O O . HIS A 1 92 ? 11.297 5.542 -5.556 1.00 68.62 92 HIS A O 1
ATOM 783 N N . PHE A 1 93 ? 11.794 6.010 -7.698 1.00 61.75 93 PHE A N 1
ATOM 784 C CA . PHE A 1 93 ? 12.663 4.854 -7.906 1.00 61.75 93 PHE A CA 1
ATOM 785 C C . PHE A 1 93 ? 14.148 5.218 -7.947 1.00 61.75 93 PHE A C 1
ATOM 787 O O . PHE A 1 93 ? 15.003 4.370 -7.717 1.00 61.75 93 PHE A O 1
ATOM 794 N N . LYS A 1 94 ? 14.474 6.486 -8.210 1.00 62.69 94 LYS A N 1
ATOM 795 C CA . LYS A 1 94 ? 15.808 7.088 -8.039 1.00 62.69 94 LYS A CA 1
ATOM 796 C C . LYS A 1 94 ? 15.628 8.523 -7.538 1.00 62.69 94 LYS A C 1
ATOM 798 O O . LYS A 1 94 ? 14.518 9.039 -7.670 1.00 62.69 94 LYS A O 1
ATOM 803 N N . PRO A 1 95 ? 16.690 9.196 -7.050 1.00 61.97 95 PRO A N 1
ATOM 804 C CA . PRO A 1 95 ? 16.620 10.627 -6.744 1.00 61.97 95 PRO A CA 1
ATOM 805 C C . PRO A 1 95 ? 15.978 11.446 -7.875 1.00 61.97 95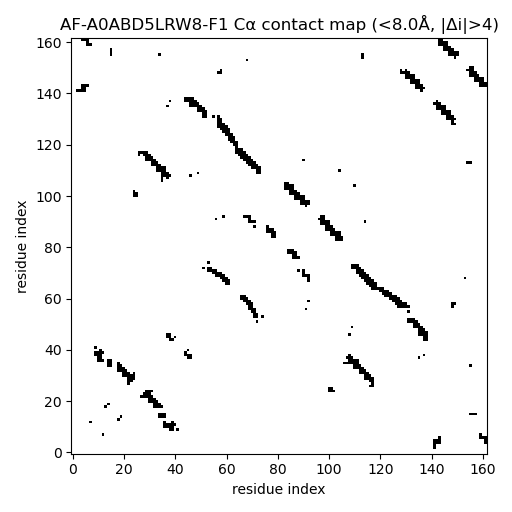 PRO A C 1
ATOM 807 O O . PRO A 1 95 ? 15.112 12.270 -7.606 1.00 61.97 95 PRO A O 1
ATOM 810 N N . ASP A 1 96 ? 16.299 11.105 -9.130 1.00 63.72 96 ASP A N 1
ATOM 811 C CA . ASP A 1 96 ? 15.819 11.817 -10.322 1.00 63.72 96 ASP A CA 1
ATOM 812 C C . ASP A 1 96 ? 14.863 10.984 -11.199 1.00 63.72 96 ASP A C 1
ATOM 814 O O . ASP A 1 96 ? 14.633 11.312 -12.361 1.00 63.72 96 ASP A O 1
ATOM 818 N N . THR A 1 97 ? 14.346 9.851 -10.710 1.00 65.62 97 THR A N 1
ATOM 819 C CA . THR A 1 97 ? 13.416 9.012 -11.487 1.00 65.62 97 THR A CA 1
ATOM 820 C C . THR A 1 97 ? 12.107 8.855 -10.746 1.00 65.62 97 THR A C 1
ATOM 822 O O . THR A 1 97 ? 12.021 8.134 -9.748 1.00 65.62 97 THR A O 1
ATOM 825 N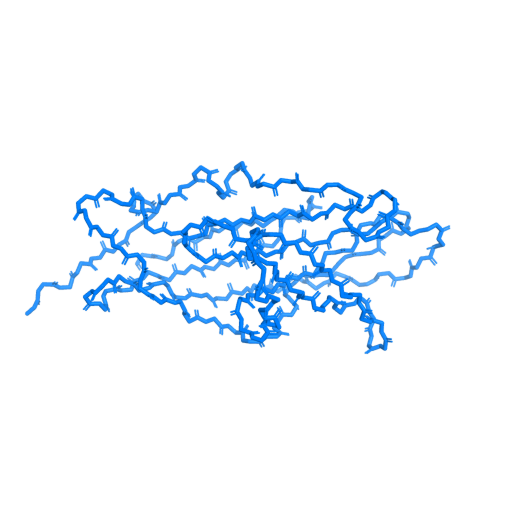 N . LEU A 1 98 ? 11.105 9.523 -11.303 1.00 73.12 98 LEU A N 1
ATOM 826 C CA . LEU A 1 98 ? 9.709 9.466 -10.922 1.00 73.12 98 LEU A CA 1
ATOM 827 C C . LEU A 1 98 ? 8.930 8.733 -12.000 1.00 73.12 98 LEU A C 1
ATOM 829 O O . LEU A 1 98 ? 9.059 9.062 -13.179 1.00 73.12 98 LEU A O 1
ATOM 833 N N . ILE A 1 99 ? 8.122 7.760 -11.595 1.00 73.81 99 ILE A N 1
ATOM 834 C CA . ILE A 1 99 ? 7.176 7.106 -12.496 1.00 73.81 99 ILE A CA 1
ATOM 835 C C . ILE A 1 99 ? 5.765 7.440 -12.012 1.00 73.81 99 ILE A C 1
ATOM 837 O O . ILE A 1 99 ? 5.405 7.045 -10.898 1.00 73.81 99 ILE A O 1
ATOM 841 N N . PRO A 1 100 ? 4.978 8.197 -12.795 1.00 78.75 100 PRO A N 1
ATOM 842 C CA . PRO A 1 100 ? 3.578 8.425 -12.494 1.00 78.75 100 PRO A CA 1
ATOM 843 C C . PRO A 1 100 ? 2.781 7.173 -12.855 1.00 78.75 100 PRO A C 1
ATOM 845 O O . PRO A 1 100 ? 2.836 6.701 -13.981 1.00 78.75 100 PRO A O 1
ATOM 848 N N . VAL A 1 101 ? 2.007 6.653 -11.913 1.00 76.38 101 VAL A N 1
ATOM 849 C CA . VAL A 1 101 ? 1.104 5.523 -12.145 1.00 76.38 101 VAL A CA 1
ATOM 850 C C . VAL A 1 101 ? -0.307 5.994 -11.912 1.00 76.38 101 VAL A C 1
ATOM 852 O O . VAL A 1 101 ? -0.598 6.556 -10.856 1.00 76.38 101 VAL A O 1
ATOM 855 N N . THR A 1 102 ? -1.182 5.750 -12.883 1.00 80.75 102 THR A N 1
ATOM 856 C CA . THR A 1 102 ? -2.596 6.112 -12.790 1.00 80.75 102 THR A CA 1
ATOM 857 C C . THR A 1 102 ? -3.456 4.863 -12.680 1.00 80.75 102 THR A C 1
ATOM 859 O O . THR A 1 102 ? -3.398 3.997 -13.543 1.00 80.75 102 THR A O 1
ATOM 862 N N . SER A 1 103 ? -4.286 4.769 -11.643 1.00 80.62 103 SER A N 1
ATOM 863 C CA . SER A 1 103 ? -5.230 3.655 -11.488 1.00 80.62 103 SER A CA 1
ATOM 864 C C . SER A 1 103 ? -6.524 4.093 -10.802 1.00 80.62 103 SER A C 1
ATOM 866 O O . SER A 1 103 ? -6.569 5.129 -10.134 1.00 80.62 103 SER A O 1
ATOM 868 N N . ALA A 1 104 ? -7.598 3.331 -11.004 1.00 79.81 104 ALA A N 1
ATOM 869 C CA . ALA A 1 104 ? -8.884 3.601 -10.371 1.00 79.81 104 ALA A CA 1
ATOM 870 C C . ALA A 1 104 ? -8.837 3.306 -8.862 1.00 79.81 104 ALA A C 1
ATOM 872 O O . ALA A 1 104 ? -8.240 2.310 -8.437 1.00 79.81 104 ALA A O 1
ATOM 873 N N . ASN A 1 105 ? -9.497 4.139 -8.058 1.00 74.88 105 ASN A N 1
ATOM 874 C CA . ASN A 1 105 ? -9.651 3.920 -6.621 1.00 74.88 105 ASN A CA 1
ATOM 875 C C . ASN A 1 105 ? -11.118 4.136 -6.221 1.00 74.88 105 ASN A C 1
ATOM 877 O O . ASN A 1 105 ? -11.518 5.239 -5.852 1.00 74.88 105 ASN A O 1
ATOM 881 N N . ASP A 1 106 ? -11.924 3.085 -6.369 1.00 70.88 106 ASP A N 1
ATOM 882 C CA . ASP A 1 106 ? -13.379 3.134 -6.169 1.00 70.88 106 ASP A CA 1
ATOM 883 C C . ASP A 1 106 ? -13.839 2.395 -4.896 1.00 70.88 106 ASP A C 1
ATOM 885 O O . ASP A 1 106 ? -15.031 2.140 -4.735 1.00 70.88 106 ASP A O 1
ATOM 889 N N . GLU A 1 107 ? -12.914 2.020 -4.008 1.00 73.31 107 GLU A N 1
ATOM 890 C CA . GLU A 1 107 ? -13.227 1.295 -2.771 1.00 73.31 107 GLU A CA 1
ATOM 891 C C . GLU A 1 107 ? -13.159 2.215 -1.546 1.00 73.31 107 GLU A C 1
ATOM 893 O O . GLU A 1 107 ? -12.311 3.103 -1.458 1.00 73.31 107 GLU A O 1
ATOM 898 N N . ASP A 1 108 ? -14.059 1.982 -0.588 1.00 73.75 108 ASP A N 1
ATOM 899 C CA . ASP A 1 108 ? -14.073 2.695 0.688 1.00 73.75 108 ASP A CA 1
ATOM 900 C C . ASP A 1 108 ? -12.855 2.320 1.538 1.00 73.75 108 ASP A C 1
ATOM 902 O O . ASP A 1 108 ? -12.459 1.153 1.585 1.00 73.75 108 ASP A O 1
ATOM 906 N N . GLY A 1 109 ? -12.318 3.292 2.276 1.00 75.69 109 GLY A N 1
ATOM 907 C CA . GLY A 1 109 ? -11.130 3.130 3.114 1.00 75.69 109 GLY A CA 1
ATOM 908 C C . GLY A 1 109 ? -9.951 3.957 2.618 1.00 75.69 109 GLY A C 1
ATOM 909 O O . GLY A 1 109 ? -10.096 4.816 1.750 1.00 75.69 109 GLY A O 1
ATOM 910 N N . VAL A 1 110 ? -8.777 3.712 3.196 1.00 80.31 110 VAL A N 1
ATOM 911 C CA . VAL A 1 110 ? -7.522 4.317 2.735 1.00 80.31 110 VAL A CA 1
ATOM 912 C C . VAL A 1 110 ? -6.733 3.317 1.922 1.00 80.31 110 VAL A C 1
ATOM 914 O O . VAL A 1 110 ? -6.509 2.189 2.364 1.00 80.31 110 VAL A O 1
ATOM 917 N N . CYS A 1 111 ? -6.321 3.742 0.729 1.00 81.88 111 CYS A N 1
ATOM 918 C CA . CYS A 1 111 ? -5.613 2.893 -0.205 1.00 81.88 111 CYS A CA 1
ATOM 919 C C . CYS A 1 111 ? -4.102 3.084 -0.045 1.00 81.88 111 CYS A C 1
ATOM 921 O O . CYS A 1 111 ? -3.574 4.186 -0.196 1.00 81.88 111 CYS A O 1
ATOM 923 N N . PHE A 1 112 ? -3.388 1.996 0.224 1.00 82.00 112 PHE A N 1
ATOM 924 C CA . PHE A 1 112 ? -1.933 1.952 0.157 1.00 82.00 112 PHE A CA 1
ATOM 925 C C . PHE A 1 112 ? -1.529 1.297 -1.150 1.00 82.00 112 PHE A C 1
ATOM 927 O O . PHE A 1 112 ? -1.906 0.158 -1.433 1.00 82.00 112 PHE A O 1
ATOM 934 N N . TRP A 1 113 ? -0.767 2.023 -1.957 1.00 82.06 113 TRP A N 1
ATOM 935 C CA . TRP A 1 113 ? -0.280 1.514 -3.232 1.00 82.06 113 TRP A CA 1
ATOM 936 C C . TRP A 1 113 ? 1.125 0.970 -3.057 1.00 82.06 113 TRP A C 1
ATOM 938 O O . TRP A 1 113 ? 1.921 1.553 -2.338 1.00 82.06 113 TRP A O 1
ATOM 948 N N . SER A 1 114 ? 1.427 -0.131 -3.725 1.00 81.50 114 SER A N 1
ATOM 949 C CA . SER A 1 114 ? 2.730 -0.777 -3.748 1.00 81.50 114 SER A CA 1
ATOM 950 C C . SER A 1 114 ? 3.012 -1.159 -5.190 1.00 81.50 114 SER A C 1
ATOM 952 O O . SER A 1 114 ? 2.445 -2.126 -5.701 1.00 81.50 114 SER A O 1
ATOM 954 N N . TYR A 1 115 ? 3.823 -0.362 -5.873 1.00 79.06 115 TYR A N 1
ATOM 955 C CA . TYR A 1 115 ? 4.036 -0.499 -7.311 1.00 79.06 115 TYR A CA 1
ATOM 956 C C . TYR A 1 115 ? 5.397 -1.098 -7.614 1.00 79.06 115 TYR A C 1
ATOM 958 O O . TYR A 1 115 ? 6.381 -0.523 -7.183 1.00 79.06 115 TYR A O 1
ATOM 966 N N . SER A 1 116 ? 5.421 -2.209 -8.350 1.00 76.19 116 SER A N 1
ATOM 967 C CA . SER A 1 116 ? 6.576 -2.999 -8.769 1.00 76.19 116 SER A CA 1
ATOM 968 C C . SER A 1 116 ? 6.835 -2.843 -10.264 1.00 76.19 116 SER A C 1
ATOM 970 O O . SER A 1 116 ? 5.942 -3.153 -11.048 1.00 76.19 116 SER A O 1
ATOM 972 N N . ILE A 1 117 ? 8.061 -2.483 -10.661 1.00 72.00 117 ILE A N 1
ATOM 973 C CA . ILE A 1 117 ? 8.451 -2.409 -12.081 1.00 72.00 117 ILE A CA 1
ATOM 974 C C . ILE A 1 117 ? 9.366 -3.545 -12.544 1.00 72.00 117 ILE A C 1
ATOM 976 O O . ILE A 1 117 ? 10.297 -3.927 -11.826 1.00 72.00 117 ILE A O 1
ATOM 980 N N . GLU A 1 118 ? 9.151 -4.042 -13.763 1.00 65.19 118 GLU A N 1
ATOM 981 C CA . GLU A 1 118 ? 10.074 -4.961 -14.440 1.00 65.19 118 GLU A CA 1
ATOM 982 C C . GLU A 1 118 ? 10.954 -4.179 -15.426 1.00 65.19 118 GLU A C 1
ATOM 984 O O . GLU A 1 118 ? 10.513 -3.740 -16.483 1.00 65.19 118 GLU A O 1
ATOM 989 N N . TYR A 1 119 ? 12.235 -3.980 -15.090 1.00 59.47 119 TYR A N 1
ATOM 990 C CA . TYR A 1 119 ? 13.146 -3.194 -15.930 1.00 59.47 119 TYR A CA 1
ATOM 991 C C . TYR A 1 119 ? 14.315 -4.035 -16.458 1.00 59.47 119 TYR A C 1
ATOM 993 O O . TYR A 1 119 ? 15.074 -4.642 -15.703 1.00 59.47 119 TYR A O 1
ATOM 1001 N N . GLY A 1 120 ? 14.495 -4.040 -17.783 1.00 52.34 120 GLY A N 1
ATOM 1002 C CA . GLY A 1 120 ? 15.423 -4.920 -18.510 1.00 52.34 120 GLY A CA 1
ATOM 1003 C C . GLY A 1 120 ? 16.925 -4.615 -18.392 1.00 52.34 120 GLY A C 1
ATOM 1004 O O . GLY A 1 120 ? 17.722 -5.263 -19.065 1.00 52.34 120 GLY A O 1
ATOM 1005 N N . LYS A 1 121 ? 17.346 -3.645 -17.569 1.00 54.69 121 LYS A N 1
ATOM 1006 C CA . LYS A 1 121 ? 18.768 -3.361 -17.296 1.00 54.69 121 LYS A CA 1
ATOM 1007 C C . LYS A 1 121 ? 19.080 -3.531 -15.816 1.00 54.69 121 LYS A C 1
ATOM 1009 O O . LYS A 1 121 ? 18.331 -3.067 -14.965 1.00 54.69 121 LYS A O 1
ATOM 1014 N N . ALA A 1 122 ? 20.226 -4.150 -15.536 1.00 50.72 122 ALA A N 1
ATOM 1015 C CA . ALA A 1 122 ? 20.736 -4.318 -14.185 1.00 50.72 122 ALA A CA 1
ATOM 1016 C C . ALA A 1 122 ? 20.941 -2.961 -13.494 1.00 50.72 122 ALA A C 1
ATOM 1018 O O . ALA A 1 122 ? 21.526 -2.036 -14.064 1.00 50.72 122 ALA A O 1
ATOM 1019 N N . PHE A 1 123 ? 20.494 -2.879 -12.245 1.00 54.03 123 PHE A N 1
ATOM 1020 C CA . PHE A 1 123 ? 20.687 -1.735 -11.369 1.00 54.03 123 PHE A CA 1
ATOM 1021 C C . PHE A 1 123 ? 21.270 -2.169 -10.025 1.00 54.03 123 PHE A C 1
ATOM 1023 O O . PHE A 1 123 ? 21.118 -3.315 -9.600 1.00 54.03 123 PHE A O 1
ATOM 1030 N N . THR A 1 124 ? 21.922 -1.229 -9.351 1.00 54.50 124 THR A N 1
ATOM 1031 C CA . THR A 1 124 ? 22.403 -1.372 -7.976 1.00 54.50 124 THR A CA 1
ATOM 1032 C C . THR A 1 124 ? 21.311 -0.980 -6.977 1.00 54.50 124 THR A C 1
ATOM 1034 O O . THR A 1 124 ? 20.970 0.198 -6.903 1.00 54.50 124 THR A O 1
ATOM 1037 N N . SER A 1 125 ? 20.814 -1.930 -6.174 1.00 56.66 125 SER A N 1
ATOM 1038 C CA . SER A 1 125 ? 19.935 -1.656 -5.021 1.00 56.66 125 SER A CA 1
ATOM 1039 C C . SER A 1 125 ? 20.647 -1.247 -3.754 1.00 56.66 125 SER A C 1
ATOM 1041 O O . SER A 1 125 ? 21.685 -1.811 -3.410 1.00 56.66 125 SER A O 1
ATOM 1043 N N . SER A 1 126 ? 19.907 -0.504 -2.935 1.00 59.47 126 SER A N 1
ATOM 1044 C CA . SER A 1 126 ? 19.898 -0.648 -1.478 1.00 59.47 126 SER A CA 1
ATOM 1045 C C . SER A 1 126 ? 18.530 -1.168 -1.008 1.00 59.47 126 SER A C 1
ATOM 1047 O O . SER A 1 126 ? 17.544 -1.025 -1.729 1.00 59.47 126 SER A O 1
ATOM 1049 N N . ARG A 1 127 ? 18.467 -1.805 0.172 1.00 65.44 127 ARG A N 1
ATOM 1050 C CA . ARG A 1 127 ? 17.201 -2.034 0.884 1.00 65.44 127 ARG A CA 1
ATOM 1051 C C . ARG A 1 127 ? 16.997 -0.905 1.886 1.00 65.44 127 ARG A C 1
ATOM 1053 O O . ARG A 1 127 ? 17.900 -0.674 2.688 1.00 65.44 127 ARG A O 1
ATOM 1060 N N . LYS A 1 128 ? 15.842 -0.243 1.872 1.00 68.25 128 LYS A N 1
ATOM 1061 C CA . LYS A 1 128 ? 15.385 0.568 3.009 1.00 68.25 128 LYS A CA 1
ATOM 1062 C C . LYS A 1 128 ? 14.332 -0.230 3.758 1.00 68.25 128 LYS A C 1
ATOM 1064 O O . LYS A 1 128 ? 13.279 -0.494 3.199 1.00 68.25 128 LYS A O 1
ATOM 1069 N N . ASP A 1 129 ? 14.668 -0.681 4.960 1.00 69.81 129 ASP A N 1
ATOM 1070 C CA . ASP A 1 129 ? 13.763 -1.433 5.832 1.00 69.81 129 ASP A CA 1
ATOM 1071 C C . ASP A 1 129 ? 13.135 -0.465 6.841 1.00 69.81 129 ASP A C 1
ATOM 1073 O O . ASP A 1 129 ? 13.438 -0.499 8.033 1.00 69.81 129 ASP A O 1
ATOM 1077 N N . GLU A 1 130 ? 12.360 0.494 6.333 1.00 77.06 130 GLU A N 1
ATOM 1078 C CA . GLU A 1 130 ? 11.683 1.490 7.161 1.00 77.06 130 GLU A CA 1
ATOM 1079 C C . GLU A 1 130 ? 10.218 1.080 7.367 1.00 77.06 130 GLU A C 1
ATOM 1081 O O . GLU A 1 130 ? 9.613 0.361 6.570 1.00 77.06 130 GLU A O 1
ATOM 1086 N N . GLU A 1 131 ? 9.632 1.532 8.469 1.00 83.38 131 GLU A N 1
ATOM 1087 C CA . GLU A 1 131 ? 8.205 1.367 8.737 1.00 83.38 131 GLU A CA 1
ATOM 1088 C C . GLU A 1 131 ? 7.470 2.684 8.507 1.00 83.38 131 GLU A C 1
ATOM 1090 O O . GLU A 1 131 ? 8.029 3.765 8.705 1.00 83.38 131 GLU A O 1
ATOM 1095 N N . MET A 1 132 ? 6.205 2.606 8.114 1.00 83.38 132 MET A N 1
ATOM 1096 C CA . MET A 1 132 ? 5.298 3.748 8.107 1.00 83.38 132 MET A CA 1
ATOM 1097 C C . MET A 1 132 ? 4.290 3.574 9.225 1.00 83.38 132 MET A C 1
ATOM 1099 O O . MET A 1 132 ? 3.580 2.572 9.270 1.00 83.38 132 MET A O 1
ATOM 1103 N N . ASN A 1 133 ? 4.214 4.560 10.107 1.00 87.00 133 ASN A N 1
ATOM 1104 C CA . ASN A 1 133 ? 3.168 4.601 11.112 1.00 87.00 133 ASN A CA 1
ATOM 1105 C C . ASN A 1 133 ? 1.991 5.406 10.563 1.00 87.00 133 ASN A C 1
ATOM 1107 O O . ASN A 1 133 ? 2.166 6.472 9.964 1.00 87.00 133 ASN A O 1
ATOM 1111 N N . CYS A 1 134 ? 0.791 4.874 10.744 1.00 85.62 134 CYS A N 1
ATOM 1112 C CA . CYS A 1 134 ? -0.444 5.574 10.450 1.00 85.62 134 CYS A CA 1
ATOM 1113 C C . CYS A 1 134 ? -1.457 5.382 11.574 1.00 85.62 134 CYS A C 1
ATOM 1115 O O . CYS A 1 134 ? -1.380 4.433 12.352 1.00 85.62 134 CYS A O 1
ATOM 1117 N N . ILE A 1 135 ? -2.396 6.313 11.664 1.00 89.00 135 ILE A N 1
ATOM 1118 C CA . ILE A 1 135 ? -3.462 6.314 12.655 1.00 89.00 135 ILE A CA 1
ATOM 1119 C C . ILE A 1 135 ? -4.778 6.420 11.899 1.00 89.00 135 ILE A C 1
ATOM 1121 O O . ILE A 1 135 ? -4.997 7.397 11.182 1.00 89.00 135 ILE A O 1
ATOM 1125 N N . ILE A 1 136 ? -5.644 5.416 12.030 1.00 89.19 136 ILE A N 1
ATOM 1126 C CA . ILE A 1 136 ? -6.988 5.451 11.446 1.00 89.19 136 ILE A CA 1
ATOM 1127 C C . ILE A 1 136 ? -7.995 5.931 12.489 1.00 89.19 136 ILE A C 1
ATOM 1129 O O . ILE A 1 136 ? -7.945 5.501 13.635 1.00 89.19 136 ILE A O 1
ATOM 1133 N N . TYR A 1 137 ? -8.921 6.801 12.085 1.00 89.69 137 TYR A N 1
ATOM 1134 C CA . TYR A 1 137 ? -9.930 7.384 12.971 1.00 89.69 137 TYR A CA 1
ATOM 1135 C C . TYR A 1 137 ? -11.335 6.980 12.548 1.00 89.69 137 TYR A C 1
ATOM 1137 O O . TYR A 1 137 ? -11.675 7.013 11.358 1.00 89.69 137 TYR A O 1
ATOM 1145 N N . ASP A 1 138 ? -12.172 6.638 13.524 1.00 89.69 138 ASP A N 1
ATOM 1146 C CA . ASP A 1 138 ? -13.600 6.435 13.297 1.00 89.69 138 ASP A CA 1
ATOM 1147 C C . ASP A 1 138 ? -14.370 7.768 13.211 1.00 89.69 138 ASP A C 1
ATOM 1149 O O . ASP A 1 138 ? -13.821 8.867 13.353 1.00 89.69 138 ASP A O 1
ATOM 1153 N N . GLN A 1 139 ? -15.683 7.695 12.991 1.00 87.81 139 GLN A N 1
ATOM 1154 C CA . GLN A 1 139 ? -16.538 8.879 12.916 1.00 87.81 139 GLN A CA 1
ATOM 1155 C C . GLN A 1 139 ? -16.604 9.705 14.215 1.00 87.81 139 GLN A C 1
ATOM 1157 O O . GLN A 1 139 ? -16.991 10.878 14.170 1.00 87.81 139 GLN A O 1
ATOM 1162 N N . TYR A 1 140 ? -16.233 9.110 15.351 1.00 89.62 140 TYR A N 1
ATOM 1163 C CA . TYR A 1 140 ? -16.269 9.701 16.687 1.00 89.62 140 TYR A CA 1
ATOM 1164 C C . TYR A 1 140 ? -14.892 10.189 17.164 1.00 89.62 140 TYR A C 1
ATOM 1166 O O . TYR A 1 140 ? -14.818 10.829 18.210 1.00 89.62 140 TYR A O 1
ATOM 1174 N N . GLY A 1 141 ? -13.832 9.950 16.386 1.00 87.75 141 GLY A N 1
ATOM 1175 C CA . GLY A 1 141 ? -12.459 10.327 16.717 1.00 87.75 141 GLY A CA 1
ATOM 1176 C C . GLY A 1 141 ? -11.715 9.305 17.575 1.00 87.75 141 GLY A C 1
ATOM 1177 O O . GLY A 1 141 ? -10.644 9.636 18.070 1.00 87.75 141 GLY A O 1
ATOM 1178 N N . ASN A 1 142 ? -12.251 8.092 17.756 1.00 90.50 142 ASN A N 1
ATOM 1179 C CA . ASN A 1 142 ? -11.483 6.991 18.334 1.00 90.50 142 ASN A CA 1
ATOM 1180 C C . ASN A 1 142 ? -10.461 6.510 17.298 1.00 90.50 142 ASN A C 1
ATOM 1182 O O . ASN A 1 142 ? -10.798 6.374 16.116 1.00 90.50 142 ASN A O 1
ATOM 1186 N N . ASP A 1 143 ? -9.240 6.250 17.747 1.00 91.25 143 ASP A N 1
ATOM 1187 C CA . ASP A 1 143 ? -8.115 5.929 16.884 1.00 91.25 143 ASP A CA 1
ATOM 1188 C C . ASP A 1 143 ? -7.647 4.473 16.998 1.00 91.25 143 ASP A C 1
ATOM 1190 O O . ASP A 1 143 ? -7.889 3.788 17.992 1.00 91.25 143 ASP A O 1
ATOM 1194 N N . LEU A 1 144 ? -6.981 4.005 15.944 1.00 91.50 144 LEU A N 1
ATOM 1195 C CA . LEU A 1 144 ? -6.203 2.774 15.935 1.00 91.50 144 LEU A CA 1
ATOM 1196 C C . LEU A 1 144 ? -4.863 3.045 15.255 1.00 91.50 144 LEU A C 1
ATOM 1198 O O . LEU A 1 144 ? -4.820 3.494 14.105 1.00 91.50 144 LEU A O 1
ATOM 1202 N N . GLN A 1 145 ? -3.775 2.744 15.959 1.00 92.81 145 GLN A N 1
ATOM 1203 C CA . GLN A 1 145 ? -2.425 2.847 15.420 1.00 92.81 145 GLN A CA 1
ATOM 1204 C C . GLN A 1 145 ? -2.090 1.614 14.586 1.00 92.81 145 GLN A C 1
ATOM 1206 O O . GLN A 1 145 ? -2.340 0.479 14.994 1.00 92.81 145 GLN A O 1
ATOM 1211 N N . VAL A 1 146 ? -1.495 1.842 13.421 1.00 91.44 146 VAL A N 1
ATOM 1212 C CA . VAL A 1 146 ? -1.093 0.787 12.497 1.00 91.44 146 VAL A CA 1
ATOM 1213 C C . VAL A 1 146 ? 0.312 1.077 11.989 1.00 91.44 146 VAL A C 1
ATOM 1215 O O . VAL A 1 146 ? 0.558 2.104 11.354 1.00 91.44 146 VAL A O 1
ATOM 1218 N N . SER A 1 147 ? 1.230 0.150 12.240 1.00 90.81 147 SER A N 1
ATOM 1219 C CA . SER A 1 147 ? 2.569 0.160 11.656 1.00 90.81 147 SER A CA 1
ATOM 1220 C C . SER A 1 147 ? 2.576 -0.690 10.392 1.00 90.81 147 SER A C 1
ATOM 1222 O O . SER A 1 147 ? 2.041 -1.797 10.367 1.00 90.81 147 SER A O 1
ATOM 1224 N N . ILE A 1 148 ? 3.198 -0.187 9.333 1.00 87.00 148 ILE A N 1
ATOM 1225 C CA . ILE A 1 148 ? 3.216 -0.818 8.015 1.00 87.00 148 ILE A CA 1
ATOM 1226 C C . ILE A 1 148 ? 4.662 -1.086 7.627 1.00 87.00 148 ILE A C 1
ATOM 1228 O O . ILE A 1 148 ? 5.494 -0.180 7.663 1.00 87.00 148 ILE A O 1
ATOM 1232 N N . LYS A 1 149 ? 4.961 -2.329 7.246 1.00 85.69 149 LYS A N 1
ATOM 1233 C CA . LYS A 1 149 ? 6.285 -2.742 6.756 1.00 85.69 149 LYS A CA 1
ATOM 1234 C C . LYS A 1 149 ? 6.138 -3.584 5.510 1.00 85.69 149 LYS A C 1
ATOM 1236 O O . LYS A 1 149 ? 5.131 -4.262 5.345 1.00 85.69 149 LYS A O 1
ATOM 1241 N N . ALA A 1 150 ? 7.144 -3.583 4.654 1.00 79.38 150 ALA A N 1
ATOM 1242 C CA . ALA A 1 150 ? 7.206 -4.559 3.581 1.00 79.38 150 ALA A CA 1
ATOM 1243 C C . ALA A 1 150 ? 7.904 -5.844 4.053 1.00 79.38 150 ALA A C 1
ATOM 1245 O O . ALA A 1 150 ? 8.847 -5.798 4.844 1.00 79.38 150 ALA A O 1
ATOM 1246 N N . ASP A 1 151 ? 7.450 -6.993 3.560 1.00 78.56 151 ASP A N 1
ATOM 1247 C CA . ASP A 1 151 ? 8.148 -8.263 3.729 1.00 78.56 151 ASP A CA 1
ATOM 1248 C C . ASP A 1 151 ? 9.242 -8.467 2.662 1.00 78.56 151 ASP A C 1
ATOM 1250 O O . ASP A 1 151 ? 9.470 -7.642 1.775 1.00 78.56 151 ASP A O 1
ATOM 1254 N N . GLU A 1 152 ? 9.955 -9.589 2.753 1.00 71.00 152 GLU A N 1
ATOM 1255 C CA . GLU A 1 152 ? 11.007 -9.974 1.801 1.00 71.00 152 GLU A CA 1
ATOM 1256 C C . GLU A 1 152 ? 10.507 -10.178 0.363 1.00 71.00 152 GLU A C 1
ATOM 1258 O O . GLU A 1 152 ? 11.282 -10.050 -0.583 1.00 71.00 152 GLU A O 1
ATOM 1263 N N . ASN A 1 153 ? 9.212 -10.466 0.210 1.00 71.62 153 ASN A N 1
ATOM 1264 C CA . ASN A 1 153 ? 8.522 -10.610 -1.065 1.00 71.62 153 ASN A CA 1
ATOM 1265 C C . ASN A 1 153 ? 7.808 -9.324 -1.444 1.00 71.62 153 ASN A C 1
ATOM 1267 O O . ASN A 1 153 ? 6.925 -9.346 -2.308 1.00 71.62 153 ASN A O 1
ATOM 1271 N N . ASN A 1 154 ? 8.227 -8.196 -0.855 1.00 69.69 154 ASN A N 1
ATOM 1272 C CA . ASN A 1 154 ? 7.829 -6.892 -1.329 1.00 69.69 154 ASN A CA 1
ATOM 1273 C C . ASN A 1 154 ? 6.307 -6.646 -1.077 1.00 69.69 154 ASN A C 1
ATOM 1275 O O . ASN A 1 154 ? 5.698 -5.734 -1.628 1.00 69.69 154 ASN A O 1
ATOM 1279 N N . LYS A 1 155 ? 5.660 -7.439 -0.207 1.00 79.81 155 LYS A N 1
ATOM 1280 C CA . LYS A 1 155 ? 4.254 -7.252 0.190 1.00 79.81 155 LYS A CA 1
ATOM 1281 C C . LYS A 1 155 ? 4.151 -6.416 1.454 1.00 79.81 155 LYS A C 1
ATOM 1283 O O . LYS A 1 155 ? 4.939 -6.601 2.377 1.00 79.81 155 LYS A O 1
ATOM 1288 N N . LEU A 1 156 ? 3.141 -5.554 1.538 1.00 85.31 156 LEU A N 1
ATOM 1289 C CA . LEU A 1 156 ? 2.882 -4.785 2.752 1.00 85.31 156 LEU A CA 1
ATOM 1290 C C . LEU A 1 156 ? 2.252 -5.673 3.829 1.00 85.31 156 LEU A C 1
ATOM 1292 O O . LEU A 1 156 ? 1.388 -6.507 3.559 1.00 85.31 156 LEU A O 1
ATOM 1296 N N . LYS A 1 157 ? 2.714 -5.481 5.060 1.00 88.81 157 LYS A N 1
ATOM 1297 C CA . LYS A 1 157 ? 2.236 -6.095 6.294 1.00 88.81 157 LYS A CA 1
ATOM 1298 C C . LYS A 1 157 ? 1.797 -4.989 7.234 1.00 88.81 157 LYS A C 1
ATOM 1300 O O . LYS A 1 157 ? 2.494 -3.985 7.373 1.00 88.81 157 LYS A O 1
ATOM 1305 N N . PHE A 1 158 ? 0.656 -5.206 7.871 1.00 91.12 158 PHE A N 1
ATOM 1306 C CA . PHE A 1 158 ? 0.003 -4.255 8.756 1.00 91.12 158 PHE A CA 1
ATOM 1307 C C . PHE A 1 158 ? 0.034 -4.831 10.168 1.00 91.12 158 PHE A C 1
ATOM 1309 O O . PHE A 1 158 ? -0.379 -5.969 10.383 1.00 91.12 158 PHE A O 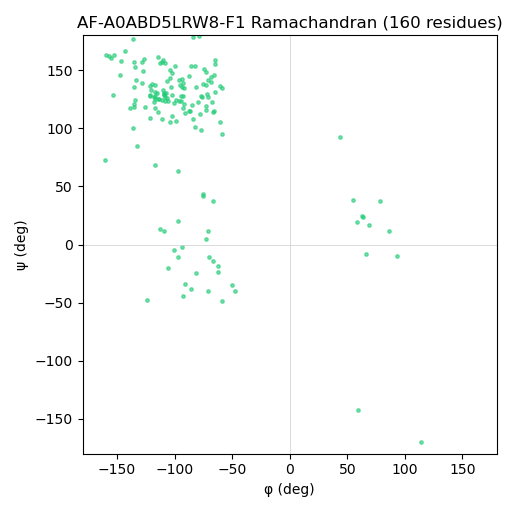1
ATOM 1316 N N . TYR A 1 159 ? 0.563 -4.058 11.107 1.00 92.00 159 TYR A N 1
ATOM 1317 C CA . TYR A 1 159 ? 0.692 -4.418 12.511 1.00 92.00 159 TYR A CA 1
ATOM 1318 C C . TYR A 1 159 ? -0.156 -3.448 13.322 1.00 92.00 159 TYR A C 1
ATOM 1320 O O . TYR A 1 159 ? 0.086 -2.243 13.295 1.00 92.00 159 TYR A O 1
ATOM 1328 N N . PHE A 1 160 ? -1.159 -3.968 14.017 1.00 90.19 160 PHE A N 1
ATOM 1329 C CA . PHE A 1 160 ? -2.119 -3.162 14.761 1.00 90.19 160 PHE A CA 1
ATOM 1330 C C . PHE A 1 160 ? -1.636 -2.982 16.199 1.00 90.19 160 PHE A C 1
ATOM 1332 O O . PHE A 1 160 ? -1.403 -3.964 16.906 1.00 90.19 160 PHE A O 1
ATOM 1339 N N . GLY A 1 161 ? -1.450 -1.728 16.608 1.00 76.12 161 GLY A N 1
ATOM 1340 C CA . GLY A 1 161 ? -1.170 -1.371 17.994 1.00 76.12 161 GLY A CA 1
ATOM 1341 C C . GLY A 1 161 ? -2.419 -1.537 18.858 1.00 76.12 161 GLY A C 1
ATOM 1342 O O . GLY A 1 161 ? -3.537 -1.365 18.375 1.00 76.12 161 GLY A O 1
ATOM 1343 N N . SER A 1 162 ? -2.217 -1.892 20.123 1.00 51.81 162 SER A N 1
ATOM 1344 C CA . SER A 1 162 ? -3.253 -1.981 21.162 1.00 51.81 162 SER A CA 1
ATOM 1345 C C . SER A 1 162 ? -3.245 -0.762 22.068 1.00 51.81 162 SER A C 1
ATOM 1347 O O . SER A 1 162 ? -2.114 -0.394 22.467 1.00 51.81 162 SER A O 1
#

Organism: Proteus mirabilis (NCBI:txid584)

Solvent-accessible surface area (backbone atoms only — not comparable to full-atom values): 9339 Å² total; per-residue (Å²): 134,86,82,63,85,50,50,67,89,49,37,37,56,62,36,52,78,60,45,52,75,43,67,50,67,82,48,77,72,15,35,40,35,40,28,38,54,33,46,53,45,68,92,75,43,44,65,64,50,72,50,62,72,80,91,49,65,33,42,38,42,30,69,46,77,38,48,39,39,28,41,53,63,92,74,81,48,67,67,48,97,50,86,73,42,34,37,43,47,74,35,69,79,44,102,90,39,70,48,74,43,66,46,74,66,88,68,86,56,48,56,40,39,40,38,28,43,52,49,98,59,79,52,88,53,64,75,45,93,40,69,42,57,32,36,43,23,34,79,85,67,43,55,36,46,35,42,35,36,61,49,98,83,74,43,72,45,80,44,65,46,124

Secondary structure (DSSP, 8-state):
-------GGGB--HHHHS-EEEESSSSTT-EEEEEEE-B--GGG--EEEEEE-TT---EE--BSS--EEEEE-SSS---BSSSS-EEEEEEEEETTEEEEEEEE--SSSEEEEEEEE--SS--B---EE--EEEEEEETTS-EEEEEEEE-TTS-EEEEE--

Radius of gyration: 16.37 Å; Cα contacts (8 Å, |Δi|>4): 366; chains: 1; bounding box: 44×26×46 Å

Foldseek 3Di:
DDQDDDDPLQWDCCCQVVWDWDACQPHHGKIKTKGFTFGPCVPNWAFDDKDWDAPDQQWFWAAFQWWTWGKHWPDDFPQPPDPQTKGWDWGDNDPPDTDITIDGDPDGGIMIMIMIDGDNDHDDDDTRFGKMWMWIATPVGRIWIWIWTADPVSRIDIDTDD

Nearest PDB structures (foldseek):
  6owo-assembly1_M  TM=2.826E-01  e=1.526E-01  Mus musculus
  6fm5-assembly1_A  TM=3.068E-01  e=2.714E-01  Acinetobacter baumannii
  5wtb-assembly3_B  TM=2.266E-01  e=1.985E+00  Staphylococcus aureus subsp. aureus Mu50
  8hex-assembly1_M  TM=3.515E-01  e=6.282E+00  Human betaherpesvirus 5

Sequence (162 aa):
MHQKIFTEADVDIEPLVNPRIEKDVETSGDVLTKYYLRFNGNNRTITKSVEYEENKSFHYFQKGHYQIISTSTDKYIKKIPLKPHYYTKEFHFKPDTLIPVTSANDEDGVCFWSYSIEYGKAFTSSRKDEEMNCIIYDQYGNDLQVSIKADENNKLKFYFGS

pLDDT: mean 73.24, std 15.05, range [38.34, 92.81]